Protein AF-A0A358CUJ7-F1 (afdb_monomer_lite)

Foldseek 3Di:
DQPVPVVSVVVQVVQLVVQDDDDDRDPVSGDVVVVVVCCVVPVPPPVVPPPPPDDPVRVVVVVVVD

Secondary structure (DSSP, 8-state):
--TTHHHHHHHHHHHHHHH--SSS--GGGS-HHHHHHHHHHH-----TTTTTT--HHHHHHHHH--

Sequence (66 aa):
DWPGNVRELENAVERAVILTPGEYVSEKDLPPALTQHFESVCGASDSPQSLGGKSLQEIEKVAIEE

Structure (mmCIF, N/CA/C/O backbone):
data_AF-A0A358CUJ7-F1
#
_entry.id   AF-A0A358CUJ7-F1
#
loop_
_atom_site.group_PDB
_atom_site.id
_atom_site.type_symbol
_atom_site.label_atom_id
_atom_site.label_alt_id
_atom_site.label_comp_id
_atom_site.label_asym_id
_atom_site.label_entity_id
_a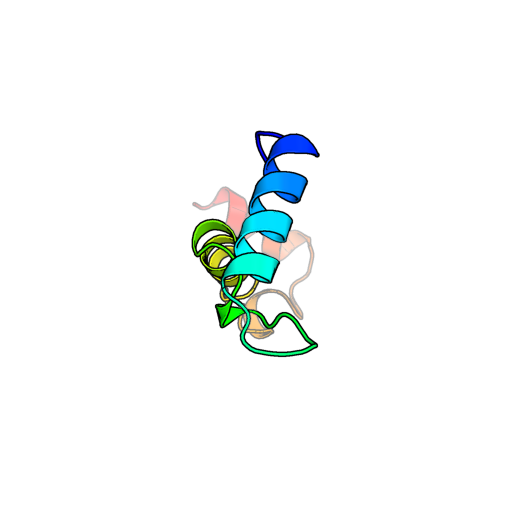tom_site.label_seq_id
_atom_site.pdbx_PDB_ins_code
_atom_site.Cartn_x
_atom_site.Cartn_y
_atom_site.Cartn_z
_atom_site.occupancy
_atom_site.B_iso_or_equiv
_atom_site.auth_seq_id
_atom_site.auth_comp_id
_atom_site.auth_asym_id
_atom_site.auth_atom_id
_atom_site.pdbx_PDB_model_num
ATOM 1 N N . ASP A 1 1 ? 11.785 -0.041 -4.229 1.00 65.25 1 ASP A N 1
ATOM 2 C CA . ASP A 1 1 ? 11.806 0.664 -5.522 1.00 65.25 1 ASP A CA 1
ATOM 3 C C . ASP A 1 1 ? 10.412 0.772 -6.110 1.00 65.25 1 ASP A C 1
ATOM 5 O O . ASP A 1 1 ? 9.618 -0.143 -5.929 1.00 65.25 1 ASP A O 1
ATOM 9 N N . TRP A 1 2 ? 10.120 1.891 -6.779 1.00 79.69 2 TRP A N 1
ATOM 10 C CA . TRP A 1 2 ? 8.847 2.177 -7.456 1.00 79.69 2 TRP A CA 1
ATOM 11 C C . TRP A 1 2 ? 9.054 2.140 -8.979 1.00 79.69 2 TRP A C 1
ATOM 13 O O . TRP A 1 2 ? 9.314 3.188 -9.578 1.00 79.69 2 TRP A O 1
ATOM 23 N N . PRO A 1 3 ? 9.012 0.964 -9.630 1.00 80.62 3 PRO A N 1
ATOM 24 C CA . PRO A 1 3 ? 9.306 0.837 -11.061 1.00 80.62 3 PRO A CA 1
ATOM 25 C C . PRO A 1 3 ? 8.378 1.669 -11.963 1.00 80.62 3 PRO A C 1
ATOM 27 O O . PRO A 1 3 ? 8.776 2.081 -13.053 1.00 80.62 3 PRO A O 1
ATOM 30 N N . GLY A 1 4 ? 7.159 1.961 -11.505 1.00 85.31 4 GLY A N 1
ATOM 31 C CA . GLY A 1 4 ? 6.194 2.832 -12.178 1.00 85.31 4 GLY A CA 1
ATOM 32 C C . GLY A 1 4 ? 6.259 4.305 -11.764 1.00 85.31 4 GLY A C 1
ATOM 33 O O . GLY A 1 4 ? 5.377 5.075 -12.157 1.00 85.31 4 GLY A O 1
ATOM 34 N N . ASN A 1 5 ? 7.279 4.705 -10.994 1.00 89.12 5 ASN A N 1
ATOM 35 C CA . ASN A 1 5 ? 7.475 6.058 -10.469 1.00 89.12 5 ASN A CA 1
ATOM 36 C C . ASN A 1 5 ? 6.194 6.599 -9.790 1.00 89.12 5 ASN A C 1
ATOM 38 O O . ASN A 1 5 ? 5.568 5.924 -8.975 1.00 89.12 5 ASN A O 1
ATOM 42 N N . VAL A 1 6 ? 5.779 7.818 -10.154 1.00 92.50 6 VAL A N 1
ATOM 43 C CA . VAL A 1 6 ? 4.623 8.528 -9.582 1.00 92.50 6 VAL A CA 1
ATOM 44 C C . VAL A 1 6 ? 3.310 7.777 -9.799 1.00 92.50 6 VAL A C 1
ATOM 46 O O . VAL A 1 6 ? 2.460 7.784 -8.917 1.00 92.50 6 VAL A O 1
ATOM 49 N N . ARG A 1 7 ? 3.152 7.077 -10.931 1.00 93.88 7 ARG A N 1
ATOM 50 C CA . ARG A 1 7 ? 1.913 6.350 -11.240 1.00 93.88 7 ARG A CA 1
ATOM 51 C C . ARG A 1 7 ? 1.685 5.182 -10.283 1.00 93.88 7 ARG A C 1
ATOM 53 O O . ARG A 1 7 ? 0.553 4.877 -9.931 1.00 93.88 7 ARG A O 1
ATOM 60 N N . GLU A 1 8 ? 2.752 4.505 -9.865 1.00 92.12 8 GLU A N 1
ATOM 61 C CA . GLU A 1 8 ? 2.620 3.459 -8.849 1.00 92.12 8 GLU A CA 1
ATOM 62 C C . GLU A 1 8 ? 2.389 4.024 -7.455 1.00 92.12 8 GLU A C 1
ATOM 64 O O . GLU A 1 8 ? 1.598 3.448 -6.710 1.00 92.12 8 GLU A O 1
ATOM 69 N N . LEU A 1 9 ? 3.031 5.147 -7.120 1.00 91.56 9 LEU A N 1
ATOM 70 C CA . LEU A 1 9 ? 2.782 5.831 -5.856 1.00 91.56 9 LEU A CA 1
ATOM 71 C C . LEU A 1 9 ? 1.307 6.240 -5.735 1.00 91.56 9 LEU A C 1
ATOM 73 O O . LEU A 1 9 ? 0.686 5.985 -4.708 1.00 91.56 9 LEU A O 1
ATOM 77 N N . GLU A 1 10 ? 0.738 6.815 -6.795 1.00 94.50 10 GLU A N 1
ATOM 78 C CA . GLU A 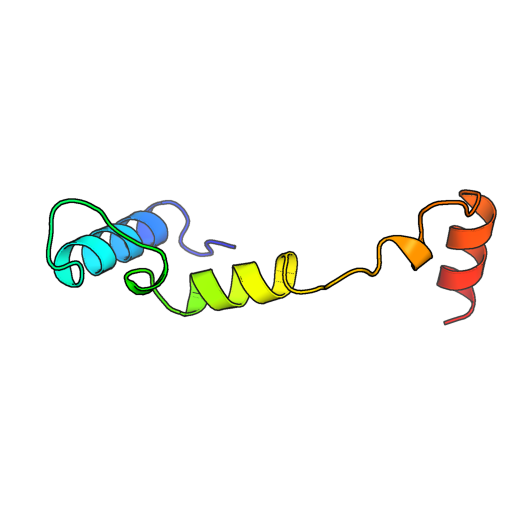1 10 ? -0.677 7.195 -6.859 1.00 94.50 10 GLU A CA 1
ATOM 79 C C . GLU A 1 10 ? -1.591 5.989 -6.622 1.00 94.50 10 GLU A C 1
ATOM 81 O O . GLU A 1 10 ? -2.415 6.021 -5.710 1.00 94.50 10 GLU A O 1
ATOM 86 N N . ASN A 1 11 ? -1.369 4.886 -7.345 1.00 93.62 11 ASN A N 1
ATOM 87 C CA . ASN A 1 11 ? -2.146 3.655 -7.175 1.00 93.62 11 ASN A CA 1
ATOM 88 C C . ASN A 1 11 ? -2.039 3.079 -5.752 1.00 93.62 11 ASN A C 1
ATOM 90 O O . ASN A 1 11 ? -3.006 2.537 -5.212 1.00 93.62 11 ASN A O 1
ATOM 94 N N . ALA A 1 12 ? -0.852 3.148 -5.142 1.00 92.19 12 ALA A N 1
ATOM 95 C CA . ALA A 1 12 ? -0.636 2.649 -3.791 1.00 92.19 12 ALA A CA 1
ATOM 96 C C . ALA A 1 12 ? -1.364 3.502 -2.745 1.00 92.19 12 ALA A C 1
ATOM 98 O O . ALA A 1 12 ? -1.981 2.942 -1.839 1.00 92.19 12 ALA A O 1
ATOM 99 N N . VAL A 1 13 ? -1.331 4.832 -2.889 1.00 92.38 13 VAL A N 1
ATOM 100 C CA . VAL A 1 13 ? -2.049 5.760 -2.004 1.00 92.38 13 VAL A CA 1
ATOM 101 C C . VAL A 1 13 ? -3.560 5.631 -2.191 1.00 92.38 13 VAL A C 1
ATOM 103 O O . VAL A 1 13 ? -4.276 5.527 -1.198 1.00 92.38 13 VAL A O 1
ATOM 106 N N . GLU A 1 14 ? -4.050 5.562 -3.431 1.00 95.06 14 GLU A N 1
ATOM 107 C CA . GLU A 1 14 ? -5.475 5.366 -3.731 1.00 95.06 14 GLU A CA 1
ATOM 108 C C . GLU A 1 14 ? -6.003 4.101 -3.048 1.00 95.06 14 GLU A C 1
ATOM 110 O O . GLU A 1 14 ? -6.996 4.134 -2.317 1.00 95.06 14 GLU A O 1
ATOM 115 N N . ARG A 1 15 ? -5.286 2.985 -3.214 1.00 93.06 15 ARG A N 1
ATOM 116 C CA . ARG A 1 15 ? -5.650 1.720 -2.578 1.00 93.06 15 ARG A CA 1
ATOM 117 C C . ARG A 1 15 ? -5.614 1.816 -1.052 1.00 93.06 15 ARG A C 1
ATOM 119 O O . ARG A 1 15 ? -6.513 1.282 -0.407 1.00 93.06 15 ARG A O 1
ATOM 126 N N . ALA A 1 16 ? -4.609 2.478 -0.481 1.00 93.50 16 ALA A N 1
ATOM 127 C CA . ALA A 1 16 ? -4.497 2.628 0.965 1.00 93.50 16 ALA A CA 1
ATOM 128 C C . ALA A 1 16 ? -5.672 3.429 1.542 1.00 93.50 16 ALA A C 1
ATOM 130 O O . ALA A 1 16 ? -6.258 3.020 2.541 1.00 93.50 16 ALA A O 1
ATOM 131 N N . VAL A 1 17 ? -6.092 4.506 0.872 1.00 93.81 17 VAL A N 1
ATOM 132 C CA . VAL A 1 17 ? -7.266 5.303 1.265 1.00 93.81 17 VAL A CA 1
ATOM 133 C C . VAL A 1 17 ? -8.557 4.485 1.188 1.00 93.81 17 VAL A C 1
ATOM 135 O O . VAL A 1 17 ? -9.375 4.563 2.099 1.00 93.81 17 VAL A O 1
ATOM 138 N N . ILE A 1 18 ? -8.733 3.661 0.148 1.00 93.62 18 ILE A N 1
ATOM 139 C CA . ILE A 1 18 ? -9.912 2.786 0.009 1.00 93.62 18 ILE A CA 1
ATOM 140 C C . ILE A 1 18 ? -9.982 1.747 1.137 1.00 93.62 18 ILE A C 1
ATOM 142 O O . ILE A 1 18 ? -11.069 1.413 1.608 1.00 93.62 18 ILE A O 1
ATOM 146 N N . LEU A 1 19 ? -8.832 1.201 1.539 1.00 90.19 19 LEU A N 1
ATOM 147 C CA . LEU A 1 19 ? -8.758 0.121 2.522 1.00 90.19 19 LEU A CA 1
ATOM 148 C C . LEU A 1 19 ? -8.739 0.609 3.970 1.00 90.19 19 LEU A C 1
ATOM 150 O O . LEU A 1 19 ? -9.061 -0.183 4.851 1.00 90.19 19 LEU A O 1
ATOM 154 N N . THR A 1 20 ? -8.387 1.873 4.218 1.00 94.00 20 THR A N 1
ATOM 155 C CA . THR A 1 20 ? -8.249 2.429 5.569 1.00 94.00 20 THR A CA 1
ATOM 156 C C . THR A 1 20 ? -9.617 2.763 6.169 1.00 94.00 20 THR A C 1
ATOM 158 O O . THR A 1 20 ? -10.289 3.688 5.705 1.00 94.00 20 THR A O 1
ATOM 161 N N . PRO A 1 21 ? -10.040 2.089 7.254 1.00 85.12 21 PRO A N 1
ATOM 162 C CA . PRO A 1 21 ? -11.202 2.512 8.012 1.00 85.12 21 PRO A CA 1
ATOM 163 C C . PRO A 1 21 ? -10.783 3.607 9.004 1.00 85.12 21 PRO A C 1
ATOM 165 O O . PRO A 1 21 ? -10.337 3.314 10.113 1.00 85.12 21 PRO A O 1
ATOM 168 N N . GLY A 1 22 ? -10.912 4.876 8.613 1.00 88.19 22 GLY A N 1
ATOM 169 C CA . GLY A 1 22 ? -10.662 6.017 9.498 1.00 88.19 22 GLY A CA 1
ATOM 170 C C . GLY A 1 22 ? -9.915 7.166 8.829 1.00 88.19 22 GLY A C 1
ATOM 171 O O . GLY A 1 22 ? -9.843 7.252 7.609 1.00 88.19 22 GLY A O 1
ATOM 172 N N . GLU A 1 23 ? -9.378 8.068 9.649 1.00 93.44 23 GLU A N 1
ATOM 173 C CA . GLU A 1 23 ? -8.744 9.311 9.182 1.00 93.44 23 GLU A CA 1
ATOM 174 C C . GLU A 1 23 ? -7.256 9.155 8.834 1.00 93.44 23 GLU A C 1
ATOM 176 O O . GLU A 1 23 ? -6.696 9.997 8.135 1.00 93.44 23 GLU A O 1
ATOM 181 N N . TYR A 1 24 ? -6.609 8.085 9.306 1.00 94.69 24 TYR A N 1
ATOM 182 C CA . TYR A 1 24 ? -5.164 7.893 9.185 1.00 94.69 24 TYR A CA 1
ATOM 183 C C . TYR A 1 24 ? -4.828 6.556 8.541 1.00 94.69 24 TYR A C 1
ATOM 185 O O . TYR A 1 24 ? -5.224 5.506 9.043 1.00 94.69 24 TYR A O 1
ATOM 193 N N . VAL A 1 25 ? -4.041 6.617 7.467 1.00 93.19 25 VAL A N 1
ATOM 194 C CA . VAL A 1 25 ? -3.470 5.446 6.796 1.00 93.19 25 VAL A CA 1
ATOM 195 C C . VAL A 1 25 ? -2.330 4.891 7.643 1.00 93.19 25 VAL A C 1
ATOM 197 O O . VAL A 1 25 ? -1.433 5.631 8.052 1.00 93.19 25 VAL A O 1
ATOM 200 N N . SER A 1 26 ? -2.349 3.584 7.885 1.00 89.88 26 SER A N 1
ATOM 201 C CA . SER A 1 26 ? -1.286 2.869 8.588 1.00 89.88 26 SER A CA 1
ATOM 202 C C . SER A 1 26 ? -0.570 1.876 7.670 1.00 89.88 26 SER A C 1
ATOM 204 O O . SER A 1 26 ? -1.030 1.566 6.574 1.00 89.88 26 SER A O 1
ATOM 206 N N . GLU A 1 27 ? 0.576 1.353 8.104 1.00 87.94 27 GLU A N 1
ATOM 207 C CA . GLU A 1 27 ? 1.431 0.477 7.284 1.00 87.94 27 GLU A CA 1
ATOM 208 C C . GLU A 1 27 ? 0.720 -0.797 6.798 1.00 87.94 27 GLU A C 1
ATOM 210 O O . GLU A 1 27 ? 0.986 -1.276 5.700 1.00 87.94 27 GLU A O 1
ATOM 215 N N . LYS A 1 28 ? -0.237 -1.313 7.578 1.00 87.75 28 LYS A N 1
ATOM 216 C CA . LYS A 1 28 ? -1.083 -2.463 7.203 1.00 87.75 28 LYS A CA 1
ATOM 217 C C . LYS A 1 28 ? -2.038 -2.172 6.040 1.00 87.75 28 LYS A C 1
ATOM 219 O O . LYS A 1 28 ? -2.536 -3.111 5.425 1.00 87.75 28 LYS A O 1
ATOM 224 N N . ASP A 1 29 ? -2.303 -0.898 5.761 1.00 90.81 29 ASP A N 1
ATOM 225 C CA . ASP A 1 29 ? -3.207 -0.461 4.698 1.00 90.81 29 ASP A CA 1
ATOM 226 C C . ASP A 1 29 ? -2.449 -0.265 3.369 1.00 90.81 29 ASP A C 1
ATOM 228 O O . ASP A 1 29 ? -3.058 -0.149 2.303 1.00 90.81 29 ASP A O 1
ATOM 232 N N . LEU A 1 30 ? -1.110 -0.269 3.412 1.00 90.25 30 LEU A N 1
ATOM 233 C CA . LEU A 1 30 ? -0.258 -0.178 2.232 1.00 90.25 30 LEU A CA 1
ATOM 234 C C . LEU A 1 30 ? -0.159 -1.525 1.489 1.00 90.25 30 LEU A C 1
ATOM 236 O O . LEU A 1 30 ? -0.270 -2.598 2.087 1.00 90.25 30 LEU A O 1
ATOM 240 N N . PRO A 1 31 ? 0.091 -1.504 0.166 1.00 86.88 31 PRO A N 1
ATOM 241 C CA . PRO A 1 31 ? 0.356 -2.716 -0.599 1.00 86.88 31 PRO A CA 1
ATOM 242 C C . PRO A 1 31 ? 1.518 -3.554 -0.026 1.00 86.88 31 PRO A C 1
ATOM 244 O O . PRO A 1 31 ? 2.569 -2.994 0.296 1.00 86.88 31 PRO A O 1
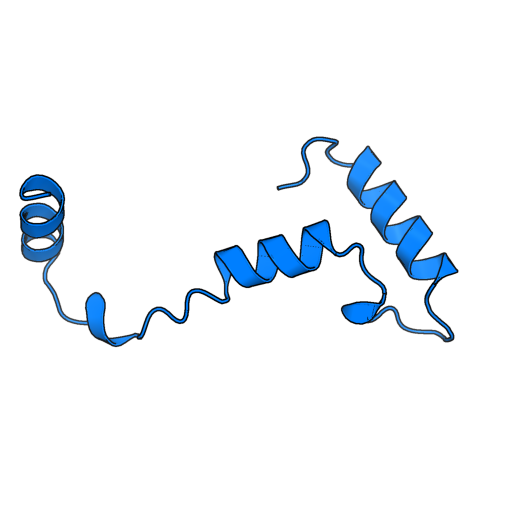ATOM 247 N N . PRO A 1 32 ? 1.404 -4.898 -0.008 1.00 83.81 32 PRO A N 1
ATOM 248 C CA . PRO A 1 32 ? 2.412 -5.783 0.583 1.00 83.81 32 PRO A CA 1
ATOM 249 C C . PRO A 1 32 ? 3.782 -5.709 -0.103 1.00 83.81 32 PRO A C 1
ATOM 251 O O . PRO A 1 32 ? 4.802 -5.987 0.515 1.00 83.81 32 PRO A O 1
ATOM 254 N N . ALA A 1 33 ? 3.829 -5.301 -1.373 1.00 82.44 33 ALA A N 1
ATOM 255 C CA . ALA A 1 33 ? 5.086 -5.087 -2.086 1.00 82.44 33 ALA A CA 1
ATOM 256 C C . ALA A 1 33 ? 5.959 -3.996 -1.435 1.00 82.44 33 ALA A C 1
ATOM 258 O O . ALA A 1 33 ? 7.183 -4.067 -1.506 1.00 82.44 33 ALA A O 1
ATOM 259 N N . LEU A 1 34 ? 5.346 -3.002 -0.779 1.00 83.19 34 LEU A N 1
ATOM 260 C CA . LEU A 1 34 ? 6.071 -1.931 -0.092 1.00 83.19 34 LEU A CA 1
ATOM 261 C C . LEU A 1 34 ? 6.557 -2.369 1.282 1.00 83.19 34 LEU A C 1
ATOM 263 O O . LEU A 1 34 ? 7.705 -2.102 1.628 1.00 83.19 34 LEU A O 1
ATOM 267 N N . THR A 1 35 ? 5.712 -3.070 2.040 1.00 81.75 35 THR A N 1
ATOM 268 C CA . THR A 1 35 ? 6.087 -3.569 3.367 1.00 81.75 35 THR A CA 1
ATOM 269 C C . THR A 1 35 ? 7.182 -4.630 3.269 1.00 81.75 35 THR A C 1
ATOM 271 O O . THR A 1 35 ? 8.167 -4.536 3.992 1.00 81.75 35 THR A O 1
ATOM 274 N N . GLN A 1 36 ? 7.111 -5.547 2.298 1.00 80.50 36 GLN A N 1
ATOM 275 C CA . GLN A 1 36 ? 8.167 -6.542 2.051 1.00 80.50 36 GLN A CA 1
ATOM 276 C C . GLN A 1 36 ? 9.486 -5.911 1.598 1.00 80.50 36 GLN A C 1
ATOM 278 O O . GLN A 1 36 ? 10.558 -6.345 2.012 1.00 80.50 36 GLN A O 1
ATOM 283 N N . HIS A 1 37 ? 9.435 -4.869 0.762 1.00 77.25 37 HIS A N 1
ATOM 284 C CA . HIS A 1 37 ? 10.643 -4.143 0.377 1.00 77.25 37 HIS A CA 1
ATOM 285 C C . HIS A 1 37 ? 11.270 -3.434 1.583 1.00 77.25 37 HIS A C 1
ATOM 287 O O . HIS A 1 37 ? 12.489 -3.419 1.729 1.00 77.25 37 HIS A O 1
ATOM 293 N N . PHE A 1 38 ? 10.450 -2.859 2.463 1.00 70.25 38 PHE A N 1
ATOM 294 C CA . PHE A 1 38 ? 10.936 -2.238 3.689 1.00 70.25 38 PHE A CA 1
ATOM 295 C C . PHE A 1 38 ? 11.539 -3.274 4.646 1.00 70.25 38 PHE A C 1
ATOM 297 O O . PHE A 1 38 ? 12.629 -3.062 5.158 1.00 70.25 38 PHE A O 1
ATOM 304 N N . GLU A 1 39 ? 10.919 -4.443 4.812 1.00 71.75 39 GLU A N 1
ATOM 305 C CA . GLU A 1 39 ? 11.498 -5.561 5.569 1.00 71.75 39 GLU A CA 1
ATOM 306 C C . GLU A 1 39 ? 12.792 -6.096 4.938 1.00 71.75 39 GLU A C 1
ATOM 308 O O . GLU A 1 39 ? 13.725 -6.442 5.651 1.00 71.75 39 GLU A O 1
ATOM 313 N N . SER A 1 40 ? 12.921 -6.113 3.612 1.00 69.12 40 SER A N 1
ATOM 314 C CA . SER A 1 40 ? 14.179 -6.512 2.969 1.00 69.12 40 SER A CA 1
ATOM 315 C C . SER A 1 40 ? 15.307 -5.502 3.192 1.00 69.12 40 SER A C 1
ATOM 317 O O . SER A 1 40 ? 16.469 -5.897 3.241 1.00 69.12 40 SER A O 1
ATOM 319 N N . VAL A 1 41 ? 14.991 -4.209 3.289 1.00 67.69 41 VAL A N 1
ATOM 320 C CA . VAL A 1 41 ? 15.987 -3.138 3.468 1.00 67.69 41 VAL A CA 1
ATOM 321 C C . VAL A 1 41 ? 16.312 -2.914 4.948 1.00 67.69 41 VAL A C 1
ATOM 323 O O . VAL A 1 41 ? 17.455 -2.636 5.294 1.00 67.69 41 VAL A O 1
ATOM 326 N N . CYS A 1 42 ? 15.317 -3.040 5.824 1.00 60.97 42 CYS A N 1
ATOM 327 C CA . CYS A 1 42 ? 15.392 -2.676 7.241 1.00 60.97 42 CYS A CA 1
ATOM 328 C C . CYS A 1 42 ? 15.322 -3.891 8.181 1.00 60.97 42 CYS A C 1
ATOM 330 O O . CYS A 1 42 ? 15.745 -3.806 9.329 1.00 60.97 42 CYS A O 1
ATOM 332 N N . GLY A 1 43 ? 14.780 -5.018 7.712 1.00 50.75 43 GLY A N 1
ATOM 333 C CA . GLY A 1 43 ? 14.706 -6.303 8.420 1.00 50.75 43 GLY A CA 1
ATOM 334 C C . GLY A 1 43 ? 15.945 -7.179 8.225 1.00 50.75 43 GLY A C 1
ATOM 335 O O . GLY A 1 43 ? 16.077 -8.206 8.894 1.00 50.75 43 GLY A O 1
ATOM 336 N N . ALA A 1 44 ? 16.923 -6.718 7.437 1.00 48.66 44 ALA A N 1
ATOM 337 C CA . ALA A 1 44 ? 18.311 -6.974 7.779 1.00 48.66 44 ALA A CA 1
ATOM 338 C C . ALA A 1 44 ? 18.567 -6.283 9.123 1.00 48.66 44 ALA A C 1
ATOM 340 O O . ALA A 1 44 ? 19.017 -5.143 9.199 1.00 48.66 44 ALA A O 1
ATOM 341 N N . SER A 1 45 ? 18.250 -7.006 10.198 1.00 49.28 45 SER A N 1
ATOM 342 C CA . SER A 1 45 ? 18.954 -6.883 11.462 1.00 49.28 45 SER A CA 1
ATOM 343 C C . SER A 1 45 ? 20.420 -7.174 11.164 1.00 49.28 45 SER A C 1
ATOM 345 O O . SER A 1 45 ? 20.927 -8.265 11.423 1.00 49.28 45 SER A O 1
ATOM 347 N N . ASP A 1 46 ? 21.091 -6.196 10.563 1.00 49.59 46 ASP A N 1
ATOM 348 C CA . ASP A 1 46 ? 22.510 -6.043 10.714 1.00 49.59 46 ASP A CA 1
ATOM 349 C C . ASP A 1 46 ? 22.669 -5.881 12.217 1.00 49.59 46 ASP A C 1
ATOM 351 O O . ASP A 1 46 ? 22.275 -4.885 12.831 1.00 49.59 46 ASP A O 1
ATOM 355 N N . SER A 1 47 ? 23.126 -6.958 12.843 1.00 49.41 47 SER A N 1
ATOM 356 C CA . SER A 1 47 ? 23.717 -6.839 14.157 1.00 49.41 47 SER A CA 1
ATOM 357 C C . SER A 1 47 ? 24.703 -5.675 14.020 1.00 49.41 47 SER A C 1
ATOM 359 O O . SER A 1 47 ? 25.609 -5.790 13.193 1.00 49.41 47 SER A O 1
ATOM 361 N N . PRO A 1 48 ? 24.611 -4.581 14.800 1.00 48.12 48 PRO A N 1
ATOM 362 C CA . PRO A 1 48 ? 25.553 -3.458 14.688 1.00 48.12 48 PRO A CA 1
ATOM 363 C C . PRO A 1 48 ? 27.023 -3.865 14.939 1.00 48.12 48 PRO A C 1
ATOM 365 O O . PRO A 1 48 ? 27.932 -3.041 14.914 1.00 48.12 48 PRO A O 1
ATOM 368 N N . GLN A 1 49 ? 27.257 -5.147 15.218 1.00 51.81 49 GLN A N 1
ATOM 369 C CA . GLN A 1 49 ? 28.499 -5.783 15.604 1.00 51.81 49 GLN A CA 1
ATOM 370 C C . GLN A 1 49 ? 29.374 -6.290 14.451 1.00 51.81 49 GLN A C 1
ATOM 372 O O . GLN A 1 49 ? 30.500 -6.688 14.736 1.00 51.81 49 GLN A O 1
ATOM 377 N N . SER A 1 50 ? 28.938 -6.283 13.183 1.00 55.56 50 SER A N 1
ATOM 378 C CA . SER A 1 50 ? 29.800 -6.823 12.109 1.00 55.56 50 SER A CA 1
ATOM 379 C C . SER A 1 50 ? 30.716 -5.786 11.438 1.00 55.56 50 SER A C 1
ATOM 381 O O . SER A 1 50 ? 31.823 -6.133 11.010 1.00 55.56 50 SER A O 1
ATOM 383 N N . LEU A 1 51 ? 30.304 -4.511 11.403 1.00 56.22 51 LEU A N 1
ATOM 384 C CA . LEU A 1 51 ? 31.037 -3.427 10.724 1.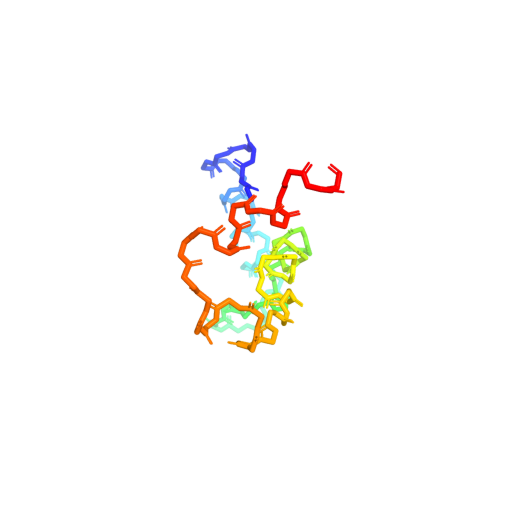00 56.22 51 LEU A CA 1
ATOM 385 C C . LEU A 1 51 ? 31.517 -2.308 11.666 1.00 56.22 51 LEU A C 1
ATOM 387 O O . LEU A 1 51 ? 32.476 -1.604 11.348 1.00 56.22 51 LEU A O 1
ATOM 391 N N . GLY A 1 52 ? 30.901 -2.150 12.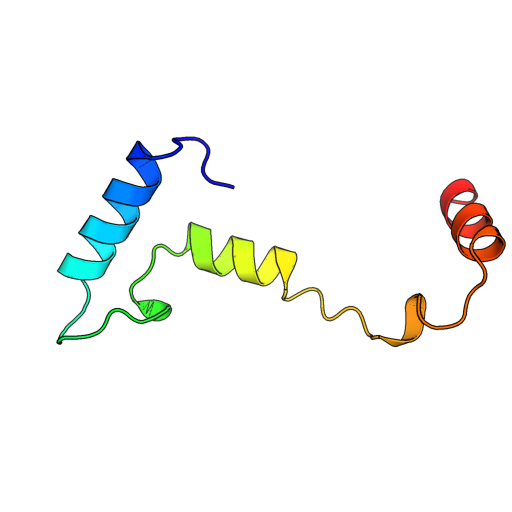842 1.00 57.03 52 GLY A N 1
ATOM 392 C CA . GLY A 1 52 ? 31.317 -1.165 13.842 1.00 57.03 52 GLY A CA 1
ATOM 393 C C . GLY A 1 52 ? 32.604 -1.582 14.555 1.00 57.03 52 GLY A C 1
ATOM 394 O O . GLY A 1 52 ? 32.548 -2.282 15.561 1.00 57.03 52 GLY A O 1
ATOM 395 N N . GLY A 1 53 ? 33.762 -1.148 14.048 1.00 65.12 53 GLY A N 1
ATOM 396 C CA . GLY A 1 53 ? 35.068 -1.344 14.700 1.00 65.12 53 GLY A CA 1
ATOM 397 C C . GLY A 1 53 ? 36.161 -1.961 13.827 1.00 65.12 53 GLY A C 1
ATOM 398 O O . GLY A 1 53 ? 37.302 -2.044 14.275 1.00 65.12 53 GLY A O 1
ATOM 399 N N . LYS A 1 54 ? 35.847 -2.354 12.589 1.00 70.19 54 LYS A N 1
ATOM 400 C CA . LYS A 1 54 ? 36.844 -2.832 11.621 1.00 70.19 54 LYS A CA 1
ATOM 401 C C . LYS A 1 54 ? 37.385 -1.663 10.807 1.00 70.19 54 LYS A C 1
ATOM 403 O O . LYS A 1 54 ? 36.629 -0.768 10.425 1.00 70.19 54 LYS A O 1
ATOM 408 N N . SER A 1 55 ? 38.692 -1.646 10.547 1.00 79.94 55 SER A N 1
ATOM 409 C CA . SER A 1 55 ? 39.251 -0.655 9.625 1.00 79.94 55 SER A CA 1
ATOM 410 C C . SER A 1 55 ? 38.777 -0.955 8.199 1.00 79.94 55 SER A C 1
ATOM 412 O O . SER A 1 55 ? 38.457 -2.096 7.863 1.00 79.94 55 SER A O 1
ATOM 414 N N . LEU A 1 56 ? 38.748 0.065 7.336 1.00 71.69 56 LEU A N 1
ATOM 41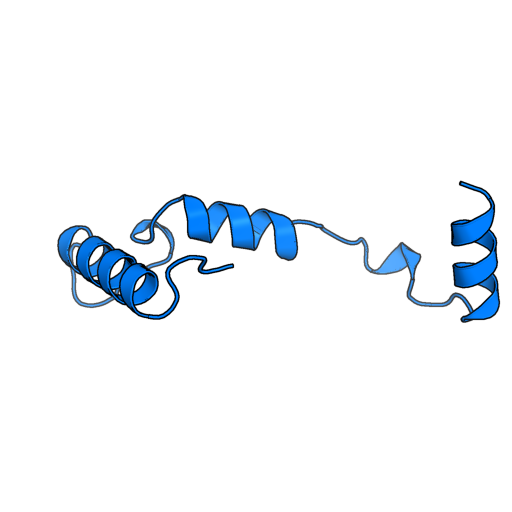5 C CA . LEU A 1 56 ? 38.350 -0.095 5.928 1.00 71.69 56 LEU A CA 1
ATOM 416 C C . LEU A 1 56 ? 39.149 -1.196 5.206 1.00 71.69 56 LEU A C 1
ATOM 418 O O . LEU A 1 56 ? 38.615 -1.869 4.333 1.00 71.69 56 LEU A O 1
ATOM 422 N N . GLN A 1 57 ? 40.397 -1.422 5.621 1.00 75.94 57 GLN A N 1
ATOM 423 C CA . GLN A 1 57 ? 41.280 -2.454 5.067 1.00 75.94 57 GLN A CA 1
ATOM 424 C C . GLN A 1 57 ? 40.806 -3.877 5.397 1.00 75.94 57 GLN A C 1
ATOM 426 O O . GLN A 1 57 ? 41.030 -4.814 4.637 1.00 75.94 57 GLN A O 1
ATOM 431 N N . GLU A 1 58 ? 40.157 -4.054 6.544 1.00 76.69 58 GLU A N 1
ATOM 432 C CA . GLU A 1 58 ? 39.700 -5.359 7.014 1.00 76.69 58 GLU A CA 1
ATOM 433 C C . GLU A 1 58 ? 38.373 -5.755 6.354 1.00 76.69 58 GLU A C 1
ATOM 435 O O . GLU A 1 58 ? 38.157 -6.927 6.057 1.00 76.69 58 GLU A O 1
ATOM 440 N N . ILE A 1 59 ? 37.528 -4.767 6.041 1.00 77.81 59 ILE A N 1
ATOM 441 C CA . ILE A 1 59 ? 36.314 -4.956 5.233 1.00 77.81 59 ILE A CA 1
ATOM 442 C C . ILE A 1 59 ? 36.687 -5.338 3.790 1.00 77.81 59 ILE A C 1
ATOM 444 O O . ILE A 1 59 ? 36.088 -6.249 3.225 1.00 77.81 59 ILE A O 1
ATOM 448 N N . GLU A 1 60 ? 37.703 -4.688 3.213 1.00 77.44 60 GLU A N 1
ATOM 449 C CA . GLU A 1 60 ? 38.182 -4.975 1.854 1.00 77.44 60 GLU A CA 1
ATOM 450 C C . GLU A 1 60 ? 38.700 -6.411 1.709 1.00 77.44 60 GLU A C 1
ATOM 452 O O . GLU A 1 60 ? 38.326 -7.110 0.770 1.00 77.44 60 GLU A O 1
ATOM 457 N N . LYS A 1 61 ? 39.520 -6.881 2.658 1.00 77.12 61 LYS A N 1
ATOM 458 C CA . LYS A 1 61 ? 40.089 -8.234 2.603 1.00 77.12 61 LYS A CA 1
ATOM 459 C C . LYS A 1 61 ? 39.007 -9.321 2.589 1.00 77.12 61 LYS A C 1
ATOM 461 O O . LYS A 1 61 ? 39.108 -10.267 1.816 1.00 77.12 61 LYS A O 1
ATOM 466 N N . VAL A 1 62 ? 37.975 -9.168 3.418 1.00 75.75 62 VAL A N 1
ATOM 467 C CA . VAL A 1 62 ? 36.867 -10.133 3.509 1.00 75.75 62 VAL A CA 1
ATOM 468 C C . VAL A 1 62 ? 36.062 -10.184 2.209 1.00 75.75 62 VAL A C 1
ATOM 470 O O . VAL A 1 62 ? 35.635 -11.257 1.807 1.00 75.75 62 VAL A O 1
ATOM 473 N N . ALA A 1 63 ? 35.893 -9.051 1.522 1.00 72.94 63 ALA A N 1
ATOM 474 C CA . ALA A 1 63 ? 35.115 -8.980 0.286 1.00 72.94 63 ALA A CA 1
ATOM 475 C C . ALA A 1 63 ? 35.809 -9.609 -0.940 1.00 72.94 63 ALA A C 1
ATOM 477 O O . ALA A 1 63 ? 35.154 -9.821 -1.955 1.00 72.94 63 ALA A O 1
ATOM 478 N N . ILE A 1 64 ? 37.118 -9.867 -0.870 1.00 72.31 64 ILE A N 1
ATOM 479 C CA . ILE A 1 64 ? 37.908 -10.448 -1.971 1.00 72.31 64 ILE A CA 1
ATOM 480 C C . ILE A 1 64 ? 38.152 -11.957 -1.761 1.00 72.31 64 ILE A C 1
ATOM 482 O O . ILE A 1 64 ? 38.503 -12.657 -2.708 1.00 72.31 64 ILE A O 1
ATOM 486 N N . GLU A 1 65 ? 37.983 -12.467 -0.537 1.00 60.69 65 GLU A N 1
ATOM 487 C CA . GLU A 1 65 ? 38.166 -13.890 -0.203 1.00 60.69 65 GLU A CA 1
ATOM 488 C C . GLU A 1 65 ? 36.887 -14.747 -0.382 1.00 60.69 65 GLU A C 1
ATOM 490 O O . GLU A 1 65 ? 36.979 -15.968 -0.247 1.00 60.69 65 GLU A O 1
ATOM 495 N N . GLU A 1 66 ? 35.740 -14.143 -0.728 1.00 46.72 66 GLU A N 1
ATOM 496 C CA . GLU A 1 66 ? 34.502 -14.827 -1.175 1.00 46.72 66 GLU A CA 1
ATOM 497 C C . GLU A 1 66 ? 34.423 -14.967 -2.706 1.00 46.72 66 GLU A C 1
ATOM 499 O O . GLU A 1 66 ? 34.696 -13.973 -3.421 1.00 46.72 66 GLU A O 1
#

Radius of gyration: 18.78 Å; chains: 1; bounding box: 52×24×28 Å

pLDDT: mean 77.72, std 14.95, range [46.72, 95.06]